Protein AF-A0A9J6EEP2-F1 (afdb_monomer)

Organism: Rhipicephalus microplus (NCBI:txid6941)

InterPro domains:
  IPR007782 Vitamin K-dependent gamma-carboxylase [PTHR12639] (1-105)
  IPR053934 HTTM domain [PF05090] (1-105)

Sequence (106 aa):
MVLDQPEERGLAFIEERWGDPKECRFPLFSFLKPLSLEGMYCVHLIMLLGAAGICTGAFFKQSCLAFLLPYWFIFLLEKSRWNNHTYLYGLIALLLSVTGANRLWY

pLDDT: mean 89.0, std 6.66, range [52.09, 96.0]

Secondary structure (DSSP, 8-state):
-TTHHHHTS-STTHHHHHS-TT-----SSTT-----HHHHHHHHHHHHHHHHHHHHTTTHHHHHHHHHHHHHHHHHH-GGG--HHHHHHHHHHHHHHHS-TT-S--

Foldseek 3Di:
DLVCLVPVVVLVPLCVVPVDPPDDADALDPPQDDDHSVVVNVLSVLLNQLVVCCVVVNVQLSSLCSNQVSLVSSCRRHPPSDDPVSVVVNVVSVVSNVDPVSDPDD

Solvent-accessible surface area (backbone atoms only — not comparable to full-atom values): 6005 Å² total; per-residue (Å²): 107,61,71,44,36,45,69,76,69,29,62,75,42,39,60,77,75,54,57,55,88,82,63,89,75,49,36,74,44,92,85,58,70,83,63,57,55,68,53,47,50,52,43,51,49,44,24,44,51,9,35,50,22,48,76,72,48,48,64,39,56,61,14,23,48,38,22,38,55,43,47,51,50,55,52,45,43,38,52,87,73,69,44,73,71,62,52,47,51,57,52,50,33,50,51,51,43,76,46,68,80,79,52,90,73,135

Radius of gyration: 14.36 Å; Cα contacts (8 Å, |Δi|>4): 109; chains: 1; bounding box: 34×24×43 Å

Structure (mmCIF, N/CA/C/O backbone):
data_AF-A0A9J6EEP2-F1
#
_entry.id   AF-A0A9J6EEP2-F1
#
loop_
_atom_site.group_PDB
_atom_site.id
_atom_site.type_symbol
_atom_site.label_atom_id
_atom_site.label_alt_id
_atom_site.label_comp_id
_atom_site.label_asym_id
_atom_site.label_entity_id
_atom_site.label_seq_id
_atom_site.pdbx_PDB_ins_code
_atom_site.Cartn_x
_atom_site.Cartn_y
_atom_site.Cartn_z
_atom_site.occupancy
_atom_site.B_iso_or_equiv
_atom_site.auth_seq_id
_atom_site.auth_comp_id
_atom_site.auth_asym_id
_atom_site.auth_atom_id
_atom_site.pdbx_PDB_model_num
ATOM 1 N N . MET A 1 1 ? 5.003 -1.459 9.493 1.00 75.88 1 MET A N 1
ATOM 2 C CA . MET A 1 1 ? 4.204 -0.874 8.388 1.00 75.88 1 MET A CA 1
ATOM 3 C C . MET A 1 1 ? 4.766 0.462 7.911 1.00 75.88 1 MET A C 1
ATOM 5 O O . MET A 1 1 ? 5.289 0.472 6.811 1.00 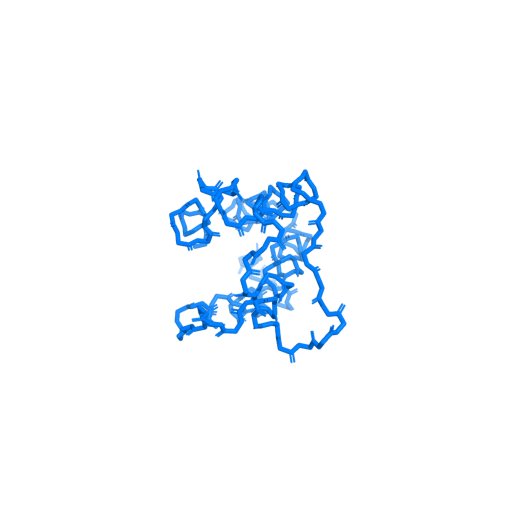75.88 1 MET A O 1
ATOM 9 N N . VAL A 1 2 ? 4.738 1.551 8.700 1.00 84.06 2 VAL A N 1
ATOM 10 C CA . VAL A 1 2 ? 5.240 2.874 8.240 1.00 84.06 2 VAL A CA 1
ATOM 11 C C . VAL A 1 2 ? 6.735 2.856 7.886 1.00 84.06 2 VAL A C 1
ATOM 13 O O . VAL A 1 2 ? 7.102 3.300 6.808 1.00 84.06 2 VAL A O 1
ATOM 16 N N . LEU A 1 3 ? 7.588 2.309 8.760 1.00 83.50 3 LEU A N 1
ATOM 17 C CA . LEU A 1 3 ? 9.044 2.250 8.534 1.00 83.50 3 LEU A CA 1
ATOM 18 C C . LEU A 1 3 ? 9.462 1.158 7.530 1.00 83.50 3 LEU A C 1
ATOM 20 O O . LEU A 1 3 ? 10.444 1.309 6.818 1.00 83.50 3 LEU A O 1
ATOM 24 N N . ASP A 1 4 ? 8.659 0.099 7.413 1.00 82.69 4 ASP A N 1
ATOM 25 C CA . ASP A 1 4 ? 8.877 -1.012 6.470 1.00 82.69 4 ASP A CA 1
ATOM 26 C C . ASP A 1 4 ? 8.794 -0.563 5.005 1.00 82.69 4 ASP A C 1
ATOM 28 O O . ASP A 1 4 ? 9.449 -1.110 4.122 1.00 82.69 4 ASP A O 1
ATOM 32 N N . GLN A 1 5 ? 7.971 0.451 4.731 1.00 81.06 5 GLN A N 1
ATOM 33 C CA . GLN A 1 5 ? 7.758 0.959 3.383 1.00 81.06 5 GLN A CA 1
ATOM 34 C C . GLN A 1 5 ? 9.006 1.550 2.710 1.00 81.06 5 GLN A C 1
ATOM 36 O O . GLN A 1 5 ? 9.320 1.134 1.590 1.00 81.06 5 GLN A O 1
ATOM 41 N N . PRO A 1 6 ? 9.701 2.529 3.319 1.00 80.19 6 PRO A N 1
ATOM 42 C CA . PRO A 1 6 ? 10.942 3.059 2.765 1.00 80.19 6 PRO A CA 1
ATOM 43 C C . PRO A 1 6 ? 12.046 2.008 2.690 1.00 80.19 6 PRO A C 1
ATOM 45 O O . PRO A 1 6 ? 12.720 1.949 1.666 1.00 80.19 6 PRO A O 1
ATOM 48 N N . GLU A 1 7 ? 12.183 1.163 3.712 1.00 79.06 7 GLU A N 1
ATOM 49 C CA . GLU A 1 7 ? 13.324 0.256 3.858 1.00 79.06 7 GLU A CA 1
ATOM 50 C C . GLU A 1 7 ? 13.166 -1.054 3.065 1.00 79.06 7 GLU A C 1
ATOM 52 O O . GLU A 1 7 ? 13.978 -1.358 2.196 1.00 79.06 7 GLU A O 1
ATOM 57 N N . GLU A 1 8 ? 12.091 -1.814 3.290 1.00 75.88 8 GLU A N 1
ATOM 58 C CA . GLU A 1 8 ? 11.924 -3.157 2.711 1.00 75.88 8 GLU A CA 1
ATOM 59 C C . GLU A 1 8 ? 11.062 -3.148 1.434 1.00 75.88 8 GLU A C 1
ATOM 61 O O . GLU A 1 8 ? 11.303 -3.900 0.477 1.00 75.88 8 GLU A O 1
ATOM 66 N N . ARG A 1 9 ? 10.057 -2.260 1.366 1.00 77.25 9 ARG A N 1
ATOM 67 C CA . ARG A 1 9 ? 9.177 -2.121 0.182 1.00 77.25 9 ARG A CA 1
ATOM 68 C C . ARG A 1 9 ? 9.759 -1.247 -0.911 1.00 77.25 9 ARG A C 1
ATOM 70 O O . ARG A 1 9 ? 9.212 -1.218 -2.008 1.00 77.25 9 ARG A O 1
ATOM 77 N N . GLY A 1 10 ? 10.910 -0.635 -0.661 1.00 77.50 10 GLY A N 1
ATOM 78 C CA . GLY A 1 10 ? 11.671 0.065 -1.681 1.00 77.50 10 GLY A CA 1
ATOM 79 C C . GLY A 1 10 ? 11.049 1.386 -2.105 1.00 77.50 10 GLY A C 1
ATOM 80 O O . GLY A 1 10 ? 11.303 1.794 -3.229 1.00 77.50 10 GLY A O 1
ATOM 81 N N . LEU A 1 11 ? 10.292 2.072 -1.230 1.00 82.88 11 LEU A N 1
ATOM 82 C CA . LEU A 1 11 ? 9.932 3.479 -1.469 1.00 82.88 11 LEU A CA 1
ATOM 83 C C . LEU A 1 11 ? 11.204 4.344 -1.632 1.00 82.88 11 LEU A C 1
ATOM 85 O O . LEU A 1 11 ? 11.223 5.231 -2.479 1.00 82.88 11 LEU A O 1
ATOM 89 N N . ALA A 1 12 ? 12.276 4.056 -0.880 1.00 83.88 12 ALA A N 1
ATOM 90 C CA . ALA A 1 12 ? 13.556 4.768 -0.996 1.00 83.88 12 ALA A CA 1
ATOM 91 C C . ALA A 1 12 ? 14.314 4.478 -2.306 1.00 83.88 12 ALA A C 1
ATOM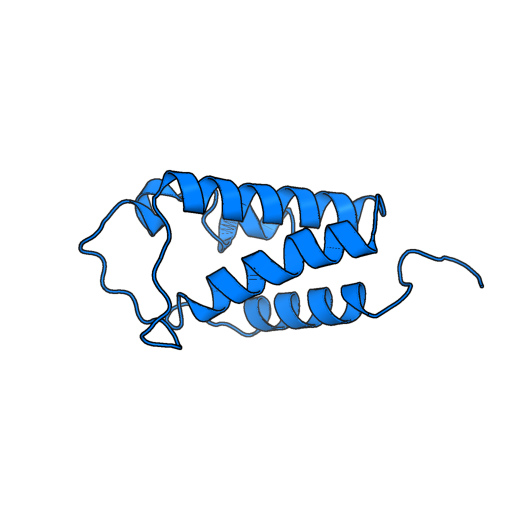 93 O O . ALA A 1 12 ? 15.117 5.295 -2.742 1.00 83.88 12 ALA A O 1
ATOM 94 N N . PHE A 1 13 ? 14.030 3.341 -2.946 1.00 86.56 13 PHE A N 1
ATOM 95 C CA . PHE A 1 13 ? 14.707 2.861 -4.154 1.00 86.56 13 PHE A CA 1
ATOM 96 C C . PHE A 1 13 ? 13.700 2.628 -5.295 1.00 86.56 13 PHE A C 1
ATOM 98 O O . PHE A 1 13 ? 13.822 1.672 -6.059 1.00 86.56 13 PHE A O 1
ATOM 105 N N . ILE A 1 14 ? 12.660 3.473 -5.398 1.00 89.12 14 ILE A N 1
ATOM 106 C CA . ILE A 1 14 ? 11.578 3.296 -6.386 1.00 89.12 14 ILE A CA 1
ATOM 107 C C . ILE A 1 14 ? 12.095 3.335 -7.820 1.00 89.12 14 ILE A C 1
ATOM 109 O O . ILE A 1 14 ? 11.614 2.559 -8.639 1.00 89.12 14 ILE A O 1
ATOM 113 N N . GLU A 1 15 ? 13.047 4.213 -8.133 1.00 87.31 15 GLU A N 1
ATOM 114 C CA . GLU A 1 15 ? 13.590 4.328 -9.491 1.00 87.31 15 GLU A CA 1
ATOM 115 C C . GLU A 1 15 ? 14.308 3.052 -9.917 1.00 87.31 15 GLU A C 1
ATOM 117 O O . GLU A 1 15 ? 14.080 2.556 -11.014 1.00 87.31 15 GLU A O 1
ATOM 122 N N . GLU A 1 16 ? 15.103 2.469 -9.023 1.00 86.94 16 GLU A N 1
ATOM 123 C CA . GLU A 1 16 ? 15.762 1.189 -9.274 1.00 86.94 16 GLU A CA 1
ATOM 124 C C . GLU A 1 16 ? 14.733 0.060 -9.404 1.00 86.94 16 GLU A C 1
ATOM 126 O O . GLU A 1 16 ? 14.823 -0.765 -10.308 1.00 86.94 16 GLU A O 1
ATOM 131 N N . ARG A 1 17 ? 13.706 0.062 -8.546 1.00 86.50 17 ARG A N 1
ATOM 132 C CA . ARG A 1 17 ? 12.706 -1.011 -8.484 1.00 86.50 17 ARG A CA 1
ATOM 133 C C . ARG A 1 17 ? 11.667 -0.973 -9.598 1.00 86.50 17 ARG A C 1
ATOM 135 O O . ARG A 1 17 ? 11.137 -2.012 -9.963 1.00 86.50 17 ARG A O 1
ATOM 142 N N . TRP A 1 18 ? 11.293 0.208 -10.081 1.00 89.62 18 TRP A N 1
ATOM 143 C CA . TRP A 1 18 ? 10.175 0.386 -11.014 1.00 89.62 18 TRP A CA 1
ATOM 144 C C . TRP A 1 18 ? 10.572 1.091 -12.312 1.00 89.62 18 TRP A C 1
ATOM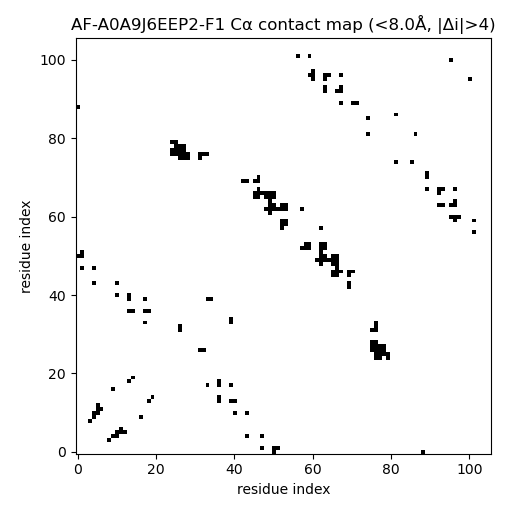 146 O O . TRP A 1 18 ? 9.782 1.075 -13.257 1.00 89.62 18 TRP A O 1
ATOM 156 N N . GLY A 1 19 ? 11.761 1.694 -12.375 1.00 87.06 19 GLY A N 1
ATOM 157 C CA . GLY A 1 19 ? 12.206 2.530 -13.489 1.00 87.06 19 GLY A CA 1
ATOM 158 C C . GLY A 1 19 ? 12.809 1.769 -14.667 1.00 87.06 19 GLY A C 1
ATOM 159 O O . GLY A 1 19 ? 12.750 2.287 -15.780 1.00 87.06 19 GLY A O 1
ATOM 160 N N . ASP A 1 20 ? 13.333 0.552 -14.473 1.00 88.50 20 ASP A N 1
ATOM 161 C CA . ASP A 1 20 ? 13.840 -0.258 -15.587 1.00 88.50 20 ASP A CA 1
ATOM 162 C C . ASP A 1 20 ? 12.711 -1.080 -16.251 1.00 88.50 20 ASP A C 1
ATOM 164 O O . ASP A 1 20 ? 12.174 -2.012 -15.642 1.00 88.50 20 ASP A O 1
ATOM 168 N N . PRO A 1 21 ? 12.338 -0.790 -17.514 1.00 82.31 21 PRO A N 1
ATOM 169 C CA . PRO A 1 21 ? 11.346 -1.573 -18.247 1.00 82.31 21 PRO A CA 1
ATOM 170 C C . PRO A 1 21 ? 11.851 -2.957 -18.684 1.00 82.31 21 PRO A C 1
ATOM 172 O O . PRO A 1 21 ? 11.045 -3.777 -19.126 1.00 82.31 21 PRO A O 1
ATOM 175 N N . LYS A 1 22 ? 13.162 -3.221 -18.616 1.00 83.56 22 LYS A N 1
ATOM 176 C CA . LYS A 1 22 ? 13.769 -4.507 -18.995 1.00 83.56 22 LYS A CA 1
ATOM 177 C C . LYS A 1 22 ? 13.873 -5.485 -17.828 1.00 83.56 22 LYS A C 1
ATOM 179 O O . LYS A 1 22 ? 14.239 -6.641 -18.046 1.00 83.56 22 LYS A O 1
ATOM 184 N N . GLU A 1 23 ? 13.549 -5.047 -16.615 1.00 84.62 23 GLU A N 1
ATOM 185 C CA . GLU A 1 23 ? 13.594 -5.894 -15.432 1.00 84.62 23 GLU A CA 1
ATOM 186 C C . GLU A 1 23 ? 12.607 -7.067 -15.560 1.00 84.62 23 GLU A C 1
ATOM 188 O O . GLU A 1 23 ? 11.425 -6.904 -15.882 1.00 84.62 23 GLU A O 1
ATOM 193 N N . CYS A 1 24 ? 13.090 -8.283 -15.303 1.00 82.69 24 CYS A N 1
ATOM 194 C CA . CYS A 1 24 ? 12.257 -9.477 -15.357 1.00 82.69 24 CYS A CA 1
ATOM 195 C C . CYS A 1 24 ? 11.421 -9.590 -14.077 1.00 82.69 24 CYS A C 1
ATOM 197 O O . CYS A 1 24 ? 11.938 -9.938 -13.014 1.00 82.69 24 CYS A O 1
ATOM 199 N N . ARG A 1 25 ? 10.115 -9.317 -14.180 1.00 83.94 25 ARG A N 1
ATOM 200 C CA . ARG A 1 25 ? 9.172 -9.447 -13.060 1.00 83.94 25 ARG A CA 1
ATOM 201 C C . ARG A 1 25 ? 8.320 -10.703 -13.172 1.00 83.94 25 ARG A C 1
ATOM 203 O O . ARG A 1 25 ? 7.933 -11.126 -14.259 1.00 83.94 25 ARG A O 1
ATOM 210 N N . PHE A 1 26 ? 7.982 -11.257 -12.011 1.00 88.56 26 PHE A N 1
ATOM 211 C CA . PHE A 1 26 ? 7.154 -12.452 -11.868 1.00 88.56 26 PHE A CA 1
ATOM 212 C C . PHE A 1 26 ? 5.863 -12.105 -11.113 1.00 88.56 26 PHE A C 1
ATOM 214 O O . PHE A 1 26 ? 5.769 -12.380 -9.912 1.00 88.56 26 PHE A O 1
ATOM 221 N N . PRO A 1 27 ? 4.875 -11.470 -11.770 1.00 89.62 27 PRO A N 1
ATOM 222 C CA . PRO A 1 27 ? 3.582 -11.221 -11.147 1.00 89.62 27 PRO A CA 1
ATOM 223 C C . PRO A 1 27 ? 2.829 -12.536 -10.938 1.00 89.62 27 PRO A C 1
ATOM 225 O O . PRO A 1 27 ? 2.985 -13.488 -11.705 1.00 89.62 27 PRO A O 1
ATOM 228 N N . LEU A 1 28 ? 1.980 -12.597 -9.908 1.00 89.12 28 LEU A N 1
ATOM 229 C CA . LEU A 1 28 ? 1.136 -13.774 -9.686 1.00 89.12 28 LEU A CA 1
ATOM 230 C C . LEU A 1 28 ? 0.134 -13.968 -10.830 1.00 89.12 28 LEU A C 1
ATOM 232 O O . LEU A 1 28 ? -0.131 -15.094 -11.247 1.00 89.12 28 LEU A O 1
ATOM 236 N N . PHE A 1 29 ? -0.410 -12.859 -11.328 1.00 90.44 29 PHE A N 1
ATOM 237 C CA . PHE A 1 29 ? -1.349 -12.835 -12.436 1.00 90.44 29 PHE A CA 1
ATOM 238 C C . PHE A 1 29 ? -0.708 -12.169 -13.652 1.00 90.44 29 PHE A C 1
ATOM 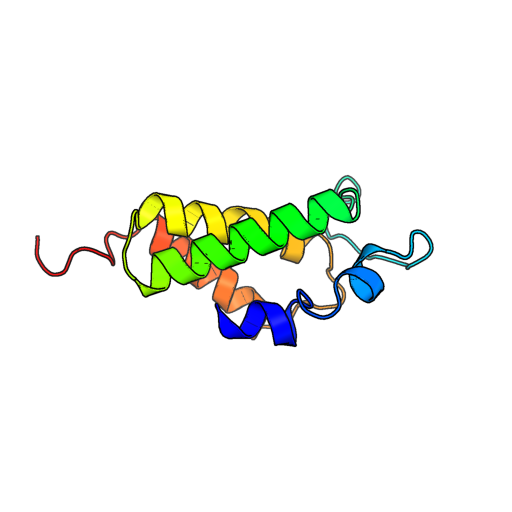240 O O . PHE A 1 29 ? -0.179 -11.067 -13.549 1.00 90.44 29 PHE A O 1
ATOM 247 N N . SER A 1 30 ? -0.814 -12.791 -14.825 1.00 86.50 30 SER A N 1
ATOM 248 C CA . SER A 1 30 ? -0.209 -12.295 -16.073 1.00 86.50 30 SER A CA 1
ATOM 249 C C . SER A 1 30 ? -0.755 -10.942 -16.549 1.00 86.50 30 SER A C 1
ATOM 251 O O . SER A 1 30 ? -0.098 -10.251 -17.327 1.00 86.50 30 SER A O 1
ATOM 253 N N . PHE A 1 31 ? -1.947 -10.550 -16.092 1.00 89.75 31 PHE A N 1
ATOM 254 C CA . PHE A 1 31 ? -2.542 -9.249 -16.401 1.00 89.75 31 PHE A CA 1
ATOM 255 C C . PHE A 1 31 ? -2.044 -8.121 -15.488 1.00 89.75 31 PHE A C 1
ATOM 257 O O . PHE A 1 31 ? -2.223 -6.952 -15.830 1.00 89.75 31 PHE A O 1
ATOM 264 N N . LEU A 1 32 ? -1.439 -8.440 -14.337 1.00 90.62 32 LEU A N 1
ATOM 265 C CA . LEU A 1 32 ? -0.885 -7.425 -13.449 1.00 90.62 32 LEU A CA 1
ATOM 266 C C . LEU A 1 32 ? 0.412 -6.895 -14.041 1.00 90.62 32 LEU A C 1
ATOM 268 O O . LEU A 1 32 ? 1.366 -7.637 -14.277 1.00 90.62 32 LEU A O 1
ATOM 272 N N . LYS A 1 33 ? 0.435 -5.586 -14.263 1.00 90.44 33 LYS A N 1
ATOM 273 C CA . LYS A 1 33 ? 1.604 -4.856 -14.728 1.00 90.44 33 LYS A CA 1
ATOM 274 C C . LYS A 1 33 ? 1.861 -3.679 -13.793 1.00 90.44 33 LYS A C 1
ATOM 276 O O . LYS A 1 33 ? 0.906 -3.134 -13.234 1.00 90.44 33 LYS A O 1
ATOM 281 N N . PRO A 1 34 ? 3.133 -3.296 -13.613 1.00 91.44 34 PRO A N 1
ATOM 282 C CA . PRO A 1 34 ? 3.472 -2.054 -12.933 1.00 91.44 34 PRO A CA 1
ATOM 283 C C . PRO A 1 34 ? 2.794 -0.875 -13.639 1.00 91.44 34 PRO A C 1
ATOM 285 O O . PRO A 1 34 ? 2.607 -0.891 -14.859 1.00 91.44 34 PRO A O 1
ATOM 288 N N . LEU A 1 35 ? 2.438 0.151 -12.871 1.00 91.62 35 LEU A N 1
ATOM 289 C CA . LEU A 1 35 ? 2.070 1.443 -13.445 1.00 91.62 35 LEU A CA 1
ATOM 290 C C . LEU A 1 35 ? 3.329 2.152 -13.978 1.00 91.62 35 LEU A C 1
ATOM 292 O O . LEU A 1 35 ? 4.447 1.656 -13.828 1.00 91.62 35 LEU A O 1
ATOM 296 N N . SER A 1 36 ? 3.154 3.326 -14.594 1.00 93.31 36 SER A N 1
ATOM 297 C CA . SER A 1 36 ? 4.281 4.232 -14.841 1.00 93.31 36 SER A CA 1
ATOM 298 C C . SER A 1 36 ? 5.039 4.512 -13.539 1.00 93.31 36 SER A C 1
ATOM 300 O O . SER A 1 36 ? 4.473 4.400 -12.449 1.00 93.31 36 SER A O 1
ATOM 302 N N . LEU A 1 37 ? 6.309 4.906 -13.643 1.00 92.38 37 LEU A N 1
ATOM 303 C CA . LEU A 1 37 ? 7.144 5.209 -12.479 1.00 92.38 37 LEU A CA 1
ATOM 304 C C . LEU A 1 37 ? 6.460 6.209 -11.527 1.00 92.38 37 LEU A C 1
ATOM 306 O O . LEU A 1 37 ? 6.361 5.962 -10.328 1.00 92.38 37 LEU A O 1
ATOM 310 N N . GLU A 1 38 ? 5.890 7.282 -12.079 1.00 93.06 38 GLU A N 1
ATOM 311 C CA . GLU A 1 38 ? 5.099 8.271 -11.334 1.00 93.06 38 GLU A CA 1
ATOM 312 C C . GLU A 1 38 ? 3.875 7.647 -10.645 1.00 93.06 38 GLU A C 1
ATOM 314 O O . GLU A 1 38 ? 3.601 7.920 -9.477 1.00 93.06 38 GLU A O 1
ATOM 319 N N . GLY A 1 39 ? 3.166 6.745 -11.330 1.00 93.75 39 GLY A N 1
ATOM 320 C CA . GLY A 1 39 ? 2.049 6.008 -10.742 1.00 93.75 39 GLY A CA 1
ATOM 321 C C . GLY A 1 39 ? 2.490 5.128 -9.572 1.00 93.75 39 GLY A C 1
ATOM 322 O O . GLY A 1 39 ? 1.800 5.066 -8.555 1.00 93.75 39 GLY A O 1
ATOM 323 N N . MET A 1 40 ? 3.666 4.504 -9.663 1.00 94.12 40 MET A N 1
ATOM 324 C CA . MET A 1 40 ? 4.232 3.717 -8.566 1.00 94.12 40 MET A CA 1
ATOM 325 C C . MET A 1 40 ? 4.617 4.589 -7.364 1.00 94.12 40 MET A C 1
ATOM 327 O O . MET A 1 40 ? 4.384 4.161 -6.229 1.00 94.12 40 MET A O 1
ATOM 331 N N . TYR A 1 41 ? 5.104 5.818 -7.576 1.00 93.31 41 TYR A N 1
ATOM 332 C CA . TYR A 1 41 ? 5.267 6.804 -6.498 1.00 93.31 41 TYR A CA 1
ATOM 333 C C . TYR A 1 41 ? 3.935 7.114 -5.813 1.00 93.31 41 TYR A C 1
ATOM 335 O O . TYR A 1 41 ? 3.850 7.045 -4.585 1.00 93.31 41 TYR A O 1
ATOM 343 N N . CYS A 1 42 ? 2.877 7.388 -6.584 1.00 94.94 42 CYS A N 1
ATOM 344 C CA . CYS A 1 42 ? 1.548 7.647 -6.028 1.00 94.94 42 CYS A CA 1
ATOM 345 C C . CYS A 1 42 ? 1.032 6.463 -5.197 1.00 94.94 42 CYS A C 1
ATOM 347 O O . CYS A 1 42 ? 0.545 6.664 -4.087 1.00 94.94 42 CYS A O 1
ATOM 349 N N . VAL A 1 43 ? 1.181 5.229 -5.692 1.00 95.12 43 VAL A N 1
ATOM 350 C CA . VAL A 1 43 ? 0.774 4.006 -4.978 1.00 95.12 43 VAL A CA 1
ATOM 351 C C . VAL A 1 43 ? 1.491 3.892 -3.629 1.00 95.12 43 VAL A C 1
ATOM 353 O O . VAL A 1 43 ? 0.840 3.670 -2.605 1.00 95.12 43 VAL A O 1
ATOM 356 N N . HIS A 1 44 ? 2.814 4.086 -3.592 1.00 93.56 44 HIS A N 1
ATOM 357 C CA . HIS A 1 44 ? 3.569 4.003 -2.338 1.00 93.56 44 HIS A CA 1
ATOM 358 C C . HIS A 1 44 ? 3.243 5.159 -1.386 1.00 93.56 44 HIS A C 1
ATOM 360 O O . HIS A 1 44 ? 3.185 4.946 -0.175 1.00 93.56 44 HIS A O 1
ATOM 366 N N . LEU A 1 45 ? 2.990 6.362 -1.904 1.00 93.88 45 LEU A N 1
ATOM 367 C CA . LEU A 1 45 ? 2.609 7.517 -1.094 1.00 93.88 45 LEU A CA 1
ATOM 368 C C . LEU A 1 45 ? 1.232 7.324 -0.448 1.00 93.88 45 LEU A C 1
ATOM 370 O O . LEU A 1 45 ? 1.089 7.554 0.751 1.00 93.88 45 LEU A O 1
ATOM 374 N N . ILE A 1 46 ? 0.242 6.824 -1.195 1.00 95.75 46 ILE A N 1
ATOM 375 C CA . ILE A 1 46 ? -1.083 6.473 -0.654 1.00 95.75 46 ILE A CA 1
ATOM 376 C C . ILE A 1 46 ? -0.944 5.417 0.444 1.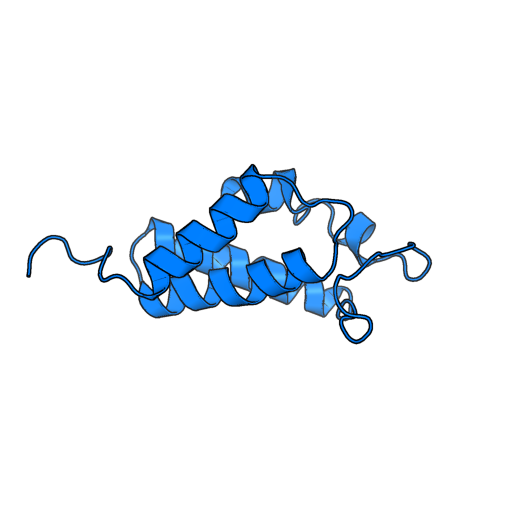00 95.75 46 ILE A C 1
ATOM 378 O O . ILE A 1 46 ? -1.521 5.565 1.521 1.00 95.75 46 ILE A O 1
ATOM 382 N N . MET A 1 47 ? -0.126 4.390 0.203 1.00 95.00 47 MET A N 1
ATOM 383 C CA . MET A 1 47 ? 0.142 3.349 1.189 1.00 95.00 47 MET A CA 1
ATOM 384 C C . MET A 1 47 ? 0.798 3.923 2.457 1.00 95.00 47 MET A C 1
ATOM 386 O O . MET A 1 47 ? 0.377 3.587 3.563 1.00 95.00 47 MET A O 1
ATOM 390 N N . LEU A 1 48 ? 1.745 4.860 2.315 1.00 94.19 48 LEU A N 1
ATOM 391 C CA . LEU A 1 48 ? 2.437 5.497 3.443 1.00 94.19 48 LEU A CA 1
ATOM 392 C C . LEU A 1 48 ? 1.489 6.361 4.278 1.00 94.19 48 LEU A C 1
ATOM 394 O O . LEU A 1 48 ? 1.488 6.274 5.507 1.00 94.19 48 LEU A O 1
ATOM 398 N N . LEU A 1 49 ? 0.649 7.155 3.613 1.00 95.00 49 LEU A N 1
ATOM 399 C CA . LEU A 1 49 ? -0.384 7.951 4.271 1.00 95.00 49 LEU A CA 1
ATOM 400 C C . LEU A 1 49 ? -1.410 7.058 4.974 1.00 95.00 49 LEU A C 1
ATOM 402 O O . LEU A 1 49 ? -1.789 7.349 6.106 1.00 95.00 49 LEU A O 1
ATOM 406 N N . GLY A 1 50 ? -1.807 5.944 4.352 1.00 95.06 50 GLY A N 1
ATOM 407 C CA . GLY A 1 50 ? -2.665 4.937 4.972 1.00 95.06 50 GLY A CA 1
ATOM 408 C C . GLY A 1 50 ? -2.044 4.368 6.247 1.00 95.06 50 GLY A C 1
ATOM 409 O O . GLY A 1 50 ? -2.683 4.365 7.296 1.00 95.06 50 GLY A O 1
ATOM 410 N N . ALA A 1 51 ? -0.768 3.974 6.201 1.00 93.88 51 ALA A N 1
ATOM 411 C CA . ALA A 1 51 ? -0.043 3.475 7.368 1.00 93.88 51 ALA A CA 1
ATOM 412 C C . ALA A 1 51 ? 0.065 4.524 8.495 1.00 93.88 51 ALA A C 1
ATOM 414 O O . ALA A 1 51 ? -0.136 4.189 9.664 1.00 93.88 51 ALA A O 1
ATOM 415 N N . ALA A 1 52 ? 0.334 5.792 8.164 1.00 93.81 52 ALA A N 1
ATOM 416 C CA . ALA A 1 52 ? 0.361 6.886 9.139 1.00 93.81 52 ALA A CA 1
ATOM 417 C C . ALA A 1 52 ? -1.033 7.175 9.733 1.00 93.81 52 ALA A C 1
ATOM 419 O O . ALA A 1 52 ? -1.169 7.404 10.938 1.00 93.81 52 ALA A O 1
ATOM 420 N N . GLY A 1 53 ? -2.082 7.105 8.912 1.00 93.44 53 GLY A N 1
ATOM 421 C CA . GLY A 1 53 ? -3.474 7.241 9.340 1.00 93.44 53 GLY A CA 1
ATOM 422 C C . GLY A 1 53 ? -3.916 6.116 10.279 1.00 93.44 53 GLY A C 1
ATOM 423 O O . GLY A 1 53 ? -4.552 6.380 11.296 1.00 93.44 53 GLY A O 1
ATOM 424 N N . ILE A 1 54 ? -3.511 4.869 10.007 1.00 93.25 54 ILE A N 1
ATOM 425 C CA . ILE A 1 54 ? -3.727 3.730 10.917 1.00 93.25 54 ILE A CA 1
ATOM 426 C C . ILE A 1 54 ? -3.003 3.973 12.245 1.00 93.25 54 ILE A C 1
ATOM 428 O O . ILE A 1 54 ? -3.596 3.781 13.302 1.00 93.25 54 ILE A O 1
ATOM 432 N N . CYS A 1 55 ? -1.749 4.436 12.198 1.00 91.81 55 CYS A N 1
ATOM 433 C CA . CYS A 1 55 ? -0.936 4.693 13.390 1.00 91.81 55 CYS A CA 1
ATOM 434 C C . CYS A 1 55 ? -1.526 5.782 14.301 1.00 91.81 55 CYS A C 1
ATOM 436 O O . CYS A 1 55 ? -1.413 5.692 15.520 1.00 91.81 55 CYS A O 1
ATOM 438 N N . THR A 1 56 ? -2.145 6.811 13.719 1.00 91.31 56 THR A N 1
ATOM 439 C CA . THR A 1 56 ? -2.765 7.926 14.458 1.00 91.31 56 THR A CA 1
ATOM 440 C C . THR A 1 56 ? -4.239 7.688 14.790 1.00 91.31 56 THR A C 1
ATOM 442 O O . THR A 1 56 ? -4.813 8.420 15.592 1.00 91.31 56 THR A O 1
ATOM 445 N N . GLY A 1 57 ? -4.875 6.686 14.176 1.00 89.31 57 GLY A N 1
ATOM 446 C CA . GLY A 1 57 ? -6.309 6.416 14.305 1.00 89.31 57 GLY A CA 1
ATOM 447 C C . GLY A 1 57 ? -7.215 7.351 13.487 1.00 89.31 57 GLY A C 1
ATOM 448 O O . GLY A 1 57 ? -8.440 7.227 13.559 1.00 89.31 57 GLY A O 1
ATOM 449 N N . ALA A 1 58 ? -6.655 8.270 12.692 1.00 88.25 58 ALA A N 1
ATOM 450 C CA . ALA A 1 58 ? -7.418 9.209 11.874 1.00 88.25 58 ALA A CA 1
ATOM 451 C C . ALA A 1 58 ? -8.104 8.493 10.701 1.00 88.25 58 ALA A C 1
ATOM 453 O O . ALA A 1 58 ? -7.472 7.701 9.999 1.00 88.25 58 ALA A O 1
ATOM 454 N N . PHE A 1 59 ? -9.398 8.771 10.486 1.00 90.94 59 PHE A N 1
ATOM 455 C CA . PHE A 1 59 ? -10.214 8.162 9.421 1.00 90.94 59 PHE A CA 1
ATOM 456 C C . PHE A 1 59 ? -9.959 6.653 9.273 1.00 90.94 59 PHE A C 1
ATOM 458 O O . PHE A 1 59 ? -9.713 6.153 8.180 1.00 90.94 59 PHE A O 1
ATOM 465 N N . PHE A 1 60 ? -9.947 5.930 10.398 1.00 91.19 60 PHE A N 1
ATOM 466 C CA . PHE A 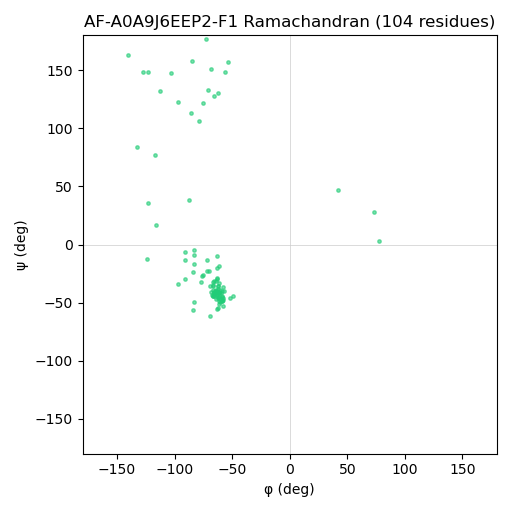1 60 ? -9.316 4.613 10.511 1.00 91.19 60 PHE A CA 1
ATOM 467 C C . PHE A 1 60 ? -9.687 3.617 9.406 1.00 91.19 60 PHE A C 1
ATOM 469 O O . PHE A 1 60 ? -8.805 2.972 8.847 1.00 91.19 60 PHE A O 1
ATOM 476 N N . LYS A 1 61 ? -10.971 3.516 9.039 1.00 91.75 61 LYS A N 1
ATOM 477 C CA . LYS A 1 61 ? -11.406 2.610 7.964 1.00 91.75 61 LYS A CA 1
ATOM 478 C C . LYS A 1 6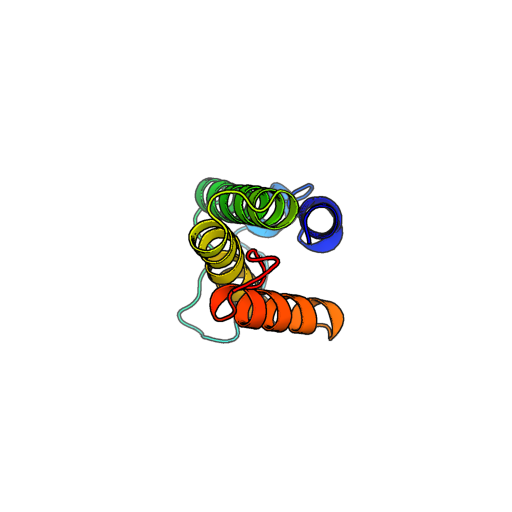1 ? -10.849 3.023 6.603 1.00 91.75 61 LYS A C 1
ATOM 480 O O . LYS A 1 61 ? -10.362 2.175 5.862 1.00 91.75 61 LYS A O 1
ATOM 485 N N . GLN A 1 62 ? -10.900 4.313 6.282 1.00 93.94 62 GLN A N 1
ATOM 486 C CA . GLN A 1 62 ? -10.342 4.859 5.049 1.00 93.94 62 GLN A CA 1
ATOM 487 C C . GLN A 1 62 ? -8.821 4.683 5.018 1.00 93.94 62 GLN A C 1
ATOM 489 O O . GLN A 1 62 ? -8.289 4.256 4.001 1.00 93.94 62 GLN A O 1
ATOM 494 N N . SER A 1 63 ? -8.139 4.917 6.140 1.00 94.88 63 SER A N 1
ATOM 495 C CA . SER A 1 63 ? -6.696 4.702 6.289 1.00 94.88 63 SER A CA 1
ATOM 496 C C . SER A 1 63 ? -6.314 3.228 6.113 1.00 94.88 63 SER A C 1
ATOM 498 O O . SER A 1 63 ? -5.348 2.921 5.416 1.00 94.88 63 SER A O 1
ATOM 500 N N . CYS A 1 64 ? -7.119 2.304 6.651 1.00 95.19 64 CYS A N 1
ATOM 501 C CA . CYS A 1 64 ? -6.958 0.871 6.413 1.00 95.19 64 CYS A CA 1
ATOM 502 C C . CYS A 1 64 ? -7.088 0.526 4.931 1.00 95.19 64 CYS A C 1
ATOM 504 O O . CYS A 1 64 ? -6.235 -0.179 4.411 1.00 95.19 64 CYS A O 1
ATOM 506 N N . LEU A 1 65 ? -8.107 1.038 4.233 1.00 95.50 65 LEU A N 1
ATOM 507 C CA . LEU A 1 65 ? -8.280 0.792 2.796 1.00 95.50 65 LEU A CA 1
ATOM 508 C C . LEU A 1 65 ? -7.152 1.410 1.959 1.00 95.50 65 LEU A C 1
ATOM 510 O O . LEU A 1 65 ? -6.654 0.763 1.037 1.00 95.50 65 LEU A O 1
ATOM 514 N N . ALA A 1 66 ? -6.721 2.623 2.311 1.00 96.00 66 ALA A N 1
ATOM 515 C CA . ALA A 1 66 ? -5.612 3.322 1.670 1.00 96.00 66 ALA A CA 1
ATOM 516 C C . ALA A 1 66 ? -4.280 2.577 1.833 1.00 96.00 66 ALA A C 1
ATOM 518 O O . ALA A 1 66 ? -3.439 2.654 0.951 1.00 96.00 66 ALA A O 1
ATOM 519 N N . PHE A 1 67 ? -4.087 1.816 2.912 1.00 95.38 67 PHE A N 1
ATOM 520 C CA . PHE A 1 67 ? -2.942 0.916 3.037 1.00 95.38 67 PHE A CA 1
ATOM 521 C C . PHE A 1 67 ? -3.184 -0.425 2.326 1.00 95.38 67 PHE A C 1
ATOM 523 O O . PHE A 1 67 ? -2.360 -0.872 1.535 1.00 95.38 67 PHE A O 1
ATOM 530 N N . LEU A 1 68 ? -4.326 -1.065 2.583 1.00 96.00 68 LEU A N 1
ATOM 531 C CA . LEU A 1 68 ? -4.640 -2.436 2.181 1.00 96.00 68 LEU A CA 1
ATOM 532 C C . LEU A 1 68 ? -4.613 -2.634 0.662 1.00 96.00 68 LEU A C 1
ATOM 534 O O . LEU A 1 68 ? -3.991 -3.581 0.181 1.00 96.00 68 LEU A O 1
ATOM 538 N N . LEU A 1 69 ? -5.290 -1.763 -0.092 1.00 95.88 69 LEU A N 1
ATOM 539 C CA . LEU A 1 69 ? -5.428 -1.904 -1.544 1.00 95.88 69 LEU A CA 1
ATOM 540 C C . LEU A 1 69 ? -4.079 -1.816 -2.281 1.00 95.88 69 LEU A C 1
ATOM 542 O O . LEU A 1 69 ? -3.747 -2.764 -2.999 1.00 95.88 69 LEU A O 1
ATOM 546 N N . PRO A 1 70 ? -3.270 -0.748 -2.110 1.00 94.88 70 PRO A N 1
ATOM 547 C CA . PRO A 1 70 ? -1.964 -0.680 -2.758 1.00 94.88 70 PRO A CA 1
ATOM 548 C C . PRO A 1 70 ? -0.997 -1.746 -2.231 1.00 94.88 70 PRO A C 1
ATOM 550 O O . PRO A 1 70 ? -0.192 -2.257 -3.008 1.00 94.88 70 PRO A O 1
ATOM 553 N N . TYR A 1 71 ? -1.103 -2.139 -0.955 1.00 94.88 71 TYR A N 1
ATOM 554 C CA . TYR A 1 71 ? -0.259 -3.190 -0.386 1.00 94.88 71 TYR A CA 1
ATOM 555 C C . TYR A 1 71 ? -0.465 -4.533 -1.087 1.00 94.88 71 TYR A C 1
ATOM 557 O O . TYR A 1 71 ? 0.498 -5.144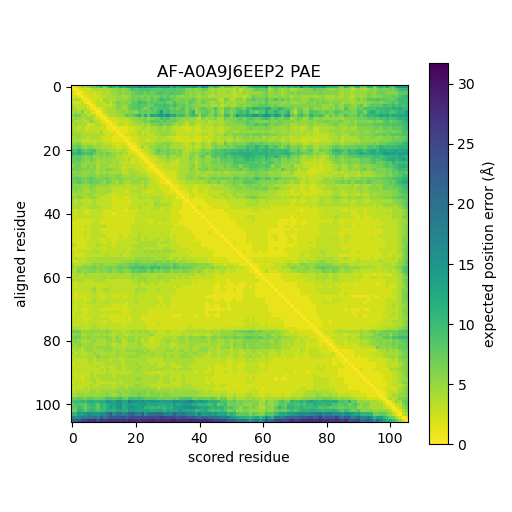 -1.551 1.00 94.88 71 TYR A O 1
ATOM 565 N N . TRP A 1 72 ? -1.718 -4.978 -1.219 1.00 94.62 72 TRP A N 1
ATOM 566 C CA . TRP A 1 72 ? -2.027 -6.220 -1.927 1.00 94.62 72 TRP A CA 1
ATOM 567 C C . TRP A 1 72 ? -1.720 -6.126 -3.419 1.00 94.62 72 TRP A C 1
ATOM 569 O O . TRP A 1 72 ? -1.252 -7.105 -3.995 1.00 94.62 72 TRP A O 1
ATOM 579 N N . PHE A 1 73 ? -1.909 -4.958 -4.039 1.00 94.25 73 PHE A N 1
ATOM 580 C CA . PHE A 1 73 ? -1.489 -4.736 -5.421 1.00 94.25 73 PHE A CA 1
ATOM 581 C C . PHE A 1 73 ? 0.019 -4.976 -5.604 1.00 94.25 73 PHE A C 1
ATOM 583 O O . PHE A 1 73 ? 0.398 -5.802 -6.432 1.00 94.25 73 PHE A O 1
ATOM 590 N N . ILE A 1 74 ? 0.872 -4.330 -4.798 1.00 92.19 74 ILE A N 1
ATOM 591 C CA . ILE A 1 74 ? 2.334 -4.504 -4.866 1.00 92.19 74 ILE A CA 1
ATOM 592 C C . ILE A 1 74 ? 2.727 -5.947 -4.535 1.00 92.19 74 ILE A C 1
ATOM 594 O O . ILE A 1 74 ? 3.550 -6.538 -5.231 1.00 92.19 74 ILE A O 1
ATOM 598 N N . PHE A 1 75 ? 2.122 -6.537 -3.502 1.00 92.31 75 PHE A N 1
ATOM 599 C CA . PHE A 1 75 ? 2.392 -7.918 -3.110 1.00 92.31 75 PHE A CA 1
ATOM 600 C C . PHE A 1 75 ? 2.118 -8.898 -4.259 1.00 92.31 75 PHE A C 1
ATOM 602 O O . PHE A 1 75 ? 2.946 -9.754 -4.553 1.00 92.31 75 PHE A O 1
ATOM 609 N N . LEU A 1 76 ? 0.987 -8.761 -4.954 1.00 92.81 76 LEU A N 1
ATOM 610 C CA . LEU A 1 76 ? 0.632 -9.635 -6.077 1.00 92.81 76 LEU A CA 1
ATOM 611 C C . LEU A 1 76 ? 1.484 -9.386 -7.332 1.00 92.81 76 LEU A C 1
ATOM 613 O O . LEU A 1 76 ? 1.610 -10.281 -8.172 1.00 92.81 76 LEU A O 1
ATOM 617 N N . LEU A 1 77 ? 2.064 -8.192 -7.461 1.00 91.69 77 LEU A N 1
ATOM 618 C CA . LEU A 1 77 ? 2.881 -7.791 -8.602 1.00 91.69 77 LEU A CA 1
ATOM 619 C C . LEU A 1 77 ? 4.287 -8.422 -8.590 1.00 91.69 77 LEU A C 1
ATOM 621 O O . LEU A 1 77 ? 4.866 -8.616 -9.657 1.00 91.69 77 LEU A O 1
ATOM 625 N N . GLU A 1 78 ? 4.826 -8.787 -7.421 1.00 86.25 78 GLU A N 1
ATOM 626 C CA . GLU A 1 78 ? 6.194 -9.312 -7.282 1.00 86.25 78 GLU A CA 1
ATOM 627 C C . GLU A 1 78 ? 6.275 -10.581 -6.420 1.00 86.25 78 GLU A C 1
ATOM 629 O O . GLU A 1 78 ? 6.627 -10.554 -5.237 1.00 86.25 78 GLU A O 1
ATOM 634 N N . LYS A 1 79 ? 6.027 -11.738 -7.046 1.00 87.75 79 LYS A N 1
ATOM 635 C CA . LYS A 1 79 ? 6.110 -13.048 -6.382 1.00 87.75 79 LYS A CA 1
ATOM 636 C C . LYS A 1 79 ? 7.512 -13.402 -5.882 1.00 87.75 79 LYS A C 1
ATOM 638 O O . LYS A 1 79 ? 7.653 -14.130 -4.903 1.00 87.75 79 LYS A O 1
ATOM 643 N N . SER A 1 80 ? 8.550 -12.884 -6.534 1.00 85.81 80 SER A N 1
ATOM 644 C CA . SER A 1 80 ? 9.954 -13.149 -6.191 1.00 85.81 80 SER A CA 1
ATOM 645 C C . SER A 1 80 ? 10.346 -12.682 -4.785 1.00 85.81 80 SER A C 1
ATOM 647 O O . SER A 1 80 ? 11.347 -13.154 -4.254 1.00 85.81 80 SER A O 1
ATOM 649 N N . ARG A 1 81 ? 9.570 -11.780 -4.170 1.00 84.19 81 ARG A N 1
ATOM 650 C CA . ARG A 1 81 ? 9.878 -11.160 -2.869 1.00 84.19 81 ARG A CA 1
ATOM 651 C C . ARG A 1 81 ? 8.870 -11.511 -1.776 1.00 84.19 81 ARG A C 1
ATOM 653 O O . ARG A 1 81 ? 8.798 -10.833 -0.752 1.00 84.19 81 ARG A O 1
ATOM 660 N N . TRP A 1 82 ? 8.071 -12.551 -1.989 1.00 89.44 82 TRP A N 1
ATOM 661 C CA . TRP A 1 82 ? 7.143 -13.031 -0.975 1.00 89.44 82 TRP A CA 1
ATOM 662 C C . TRP A 1 82 ? 7.894 -13.597 0.225 1.00 89.44 82 TRP A C 1
ATOM 664 O O . TRP A 1 82 ? 8.734 -14.483 0.094 1.00 89.44 82 TRP A O 1
ATOM 674 N N . ASN A 1 83 ? 7.548 -13.108 1.410 1.00 89.75 83 ASN A N 1
ATOM 675 C CA . ASN A 1 83 ? 8.004 -13.674 2.673 1.00 89.75 83 ASN A CA 1
ATOM 676 C C . ASN A 1 83 ? 6.857 -13.653 3.708 1.00 89.75 83 ASN A C 1
ATOM 678 O O . ASN A 1 83 ? 5.862 -12.939 3.543 1.00 89.75 83 ASN A O 1
ATOM 682 N N . ASN A 1 84 ? 6.978 -14.432 4.786 1.00 92.19 84 ASN A N 1
ATOM 683 C CA . ASN A 1 84 ? 5.925 -14.542 5.807 1.00 92.19 84 ASN A CA 1
ATOM 684 C C . ASN A 1 84 ? 5.620 -13.208 6.503 1.00 92.19 84 ASN A C 1
ATOM 686 O O . ASN A 1 84 ? 4.476 -12.942 6.864 1.00 92.19 84 ASN A O 1
ATOM 690 N N . HIS A 1 85 ? 6.632 -12.361 6.669 1.00 88.88 85 HIS A N 1
ATOM 691 C CA . HIS A 1 85 ? 6.502 -11.044 7.283 1.00 88.88 85 HIS A CA 1
ATOM 692 C C . HIS A 1 85 ? 5.696 -10.086 6.390 1.00 88.88 85 HIS A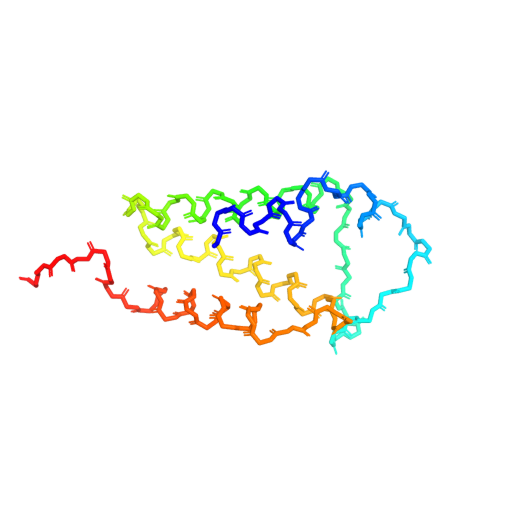 C 1
ATOM 694 O O . HIS A 1 85 ? 4.778 -9.426 6.876 1.00 88.88 85 HIS A O 1
ATOM 700 N N . THR A 1 86 ? 5.917 -10.122 5.074 1.00 87.88 86 THR A N 1
ATOM 701 C CA . THR A 1 86 ? 5.123 -9.404 4.070 1.00 87.88 86 THR A CA 1
ATOM 702 C C . THR A 1 86 ? 3.664 -9.879 4.077 1.00 87.88 86 THR A C 1
ATOM 704 O O . THR A 1 86 ? 2.721 -9.095 4.142 1.00 87.88 86 THR A O 1
ATOM 707 N N . TYR A 1 87 ? 3.451 -11.193 4.103 1.00 91.75 87 TYR A N 1
ATOM 708 C CA . TYR A 1 87 ? 2.110 -11.756 4.068 1.00 91.75 87 TYR A CA 1
ATOM 709 C C . TYR A 1 87 ? 1.312 -11.398 5.330 1.00 91.75 87 TYR A C 1
ATOM 711 O O . TYR A 1 87 ? 0.151 -10.990 5.249 1.00 91.75 87 TYR A O 1
ATOM 719 N N . LEU A 1 88 ? 1.964 -11.461 6.495 1.00 93.31 88 LEU A N 1
ATOM 720 C CA . LEU A 1 88 ? 1.373 -11.085 7.776 1.00 93.31 88 LEU A CA 1
ATOM 721 C C . LEU A 1 88 ? 0.862 -9.638 7.777 1.00 93.31 88 LEU A C 1
ATOM 723 O O . LEU A 1 88 ? -0.218 -9.374 8.299 1.00 93.31 88 LEU A O 1
ATOM 727 N N . TYR A 1 89 ? 1.590 -8.698 7.172 1.00 92.12 89 TYR A N 1
ATOM 728 C CA . TYR A 1 89 ? 1.152 -7.301 7.097 1.00 92.12 89 TYR A CA 1
ATOM 729 C C . TYR A 1 89 ? -0.121 -7.128 6.269 1.00 92.12 89 TYR A C 1
ATOM 731 O O . TYR A 1 89 ? -1.012 -6.386 6.685 1.00 92.12 89 TYR A O 1
ATOM 739 N N . GLY A 1 90 ? -0.249 -7.853 5.156 1.00 92.75 90 GLY A N 1
ATOM 740 C CA . GLY A 1 90 ? -1.478 -7.867 4.360 1.00 92.75 90 GLY A CA 1
ATOM 741 C C . GLY A 1 90 ? -2.678 -8.403 5.146 1.00 92.75 90 GLY A C 1
ATOM 742 O O . GLY A 1 90 ? -3.765 -7.824 5.089 1.00 92.75 90 GLY A O 1
ATOM 743 N N . LEU A 1 91 ? -2.476 -9.467 5.932 1.00 95.19 91 LEU A N 1
ATOM 744 C CA . LEU A 1 91 ? -3.514 -10.039 6.796 1.00 95.19 91 LEU A CA 1
ATOM 745 C C . LEU A 1 91 ? -3.911 -9.105 7.945 1.00 95.19 91 LEU A C 1
ATOM 747 O O . LEU A 1 91 ? -5.100 -8.933 8.207 1.00 95.19 91 LEU A O 1
ATOM 751 N N . ILE A 1 92 ? -2.939 -8.478 8.613 1.00 94.31 92 ILE A N 1
ATOM 752 C CA . ILE A 1 92 ? -3.207 -7.512 9.687 1.00 94.31 92 ILE A CA 1
ATOM 753 C C . ILE A 1 92 ? -3.978 -6.316 9.132 1.00 94.31 92 ILE A C 1
ATOM 755 O O . ILE A 1 92 ? -4.979 -5.918 9.719 1.00 94.31 92 ILE A O 1
ATOM 759 N N . ALA A 1 93 ? -3.572 -5.772 7.983 1.00 93.25 93 ALA A N 1
ATOM 760 C CA . ALA A 1 93 ? -4.300 -4.681 7.341 1.00 93.25 93 ALA A CA 1
ATOM 761 C C . ALA A 1 93 ? -5.752 -5.069 7.020 1.00 93.25 93 ALA A C 1
ATOM 763 O O . ALA A 1 93 ? -6.667 -4.271 7.232 1.00 93.25 93 ALA A O 1
ATOM 764 N N . LEU A 1 94 ? -5.978 -6.303 6.554 1.00 94.81 94 LEU A N 1
ATOM 765 C CA . LEU A 1 94 ? -7.319 -6.809 6.276 1.00 94.81 94 LEU A CA 1
ATOM 766 C C . LEU A 1 94 ? -8.143 -6.896 7.566 1.00 94.81 94 LEU A C 1
ATOM 768 O O . LEU A 1 94 ? -9.266 -6.395 7.612 1.00 94.81 94 LEU A O 1
ATOM 772 N N . LEU A 1 95 ? -7.567 -7.455 8.632 1.00 94.50 95 LEU A N 1
ATOM 773 C CA . LEU A 1 95 ? -8.208 -7.542 9.942 1.00 94.50 95 LEU A CA 1
ATOM 774 C C . LEU A 1 95 ? -8.584 -6.153 10.481 1.00 94.50 95 LEU A C 1
ATOM 776 O O . LEU A 1 95 ? -9.725 -5.942 10.893 1.00 94.50 95 LEU A O 1
ATOM 780 N N . LEU A 1 96 ? -7.664 -5.185 10.435 1.00 92.75 96 LEU A N 1
ATOM 781 C CA . LEU A 1 96 ? -7.914 -3.808 10.874 1.00 92.75 96 LEU A CA 1
ATOM 782 C C . LEU A 1 96 ? -9.013 -3.132 10.040 1.00 92.75 96 LEU A C 1
ATOM 784 O O . LEU A 1 96 ? -9.829 -2.402 10.591 1.00 92.75 96 LEU A O 1
ATOM 788 N N . SER A 1 97 ? -9.103 -3.424 8.738 1.00 91.94 97 SER A N 1
ATOM 789 C CA . SER A 1 97 ? -10.128 -2.831 7.865 1.00 91.94 97 SER A CA 1
ATOM 790 C C . SER A 1 97 ? -11.563 -3.268 8.199 1.00 91.94 97 SER A C 1
ATOM 792 O O . SER A 1 97 ? -12.505 -2.487 8.036 1.00 91.94 97 SER A O 1
ATOM 794 N N . VAL A 1 98 ? -11.734 -4.504 8.681 1.00 91.56 98 VAL A N 1
ATOM 795 C CA . VAL A 1 98 ? -13.046 -5.085 9.014 1.00 91.56 98 VAL A CA 1
ATOM 796 C C . VAL A 1 98 ? -13.415 -4.827 10.476 1.00 91.56 98 VAL A C 1
ATOM 798 O O . VAL A 1 98 ? -14.594 -4.702 10.812 1.00 91.56 98 VAL A O 1
ATOM 801 N N . THR A 1 99 ? -12.419 -4.712 11.352 1.00 88.19 99 THR A N 1
ATOM 802 C CA . THR A 1 99 ? -12.626 -4.507 12.787 1.00 88.19 99 THR A CA 1
ATOM 803 C C . THR A 1 99 ? -12.814 -3.030 13.153 1.00 88.19 99 THR A C 1
ATOM 805 O O . THR A 1 99 ? -12.428 -2.109 12.437 1.00 88.19 99 THR A O 1
ATOM 808 N N . GLY A 1 100 ? -13.439 -2.787 14.306 1.00 80.19 100 GLY A N 1
ATOM 809 C CA . GLY A 1 100 ? -13.550 -1.463 14.923 1.00 80.19 100 GLY A CA 1
ATOM 810 C C . GLY A 1 100 ? -12.365 -1.128 15.825 1.00 80.19 100 GLY A C 1
ATOM 811 O O . GLY A 1 100 ? -12.584 -0.550 16.881 1.00 80.19 100 GLY A O 1
ATOM 812 N N . ALA A 1 101 ? -11.138 -1.515 15.456 1.00 83.12 101 ALA A N 1
ATOM 813 C CA . ALA A 1 101 ? -9.958 -1.417 16.327 1.00 83.12 101 ALA A CA 1
ATOM 814 C C . ALA A 1 101 ? -9.575 0.024 16.727 1.00 83.12 101 ALA A C 1
ATOM 816 O O . ALA A 1 101 ? -8.750 0.221 17.613 1.00 83.12 101 ALA A O 1
ATOM 817 N N . ASN A 1 102 ? -10.190 1.035 16.110 1.00 82.69 102 ASN A N 1
ATOM 818 C CA . ASN A 1 102 ? -10.060 2.434 16.513 1.00 82.69 102 ASN A CA 1
ATOM 819 C C . ASN A 1 102 ? -10.992 2.855 17.656 1.00 82.69 102 ASN A C 1
ATOM 821 O O . ASN A 1 102 ? -10.890 3.984 18.131 1.00 82.69 102 ASN A O 1
ATOM 825 N N . ARG A 1 103 ? -11.948 2.009 18.047 1.00 81.94 103 ARG A N 1
ATOM 826 C CA . ARG A 1 103 ? -12.887 2.299 19.131 1.00 81.94 103 ARG A CA 1
ATOM 827 C C . ARG A 1 103 ? -12.358 1.651 20.393 1.00 81.94 103 ARG A C 1
ATOM 829 O O . ARG A 1 103 ? -12.141 0.444 20.415 1.00 81.94 103 ARG A O 1
ATOM 836 N N . LEU A 1 104 ? -12.155 2.464 21.427 1.00 73.75 104 LEU A N 1
ATOM 837 C CA . LEU A 1 104 ? -11.723 1.957 22.718 1.00 73.75 104 LEU A CA 1
ATOM 838 C C . LEU A 1 104 ? -12.877 1.155 23.334 1.00 73.75 104 LEU A C 1
ATOM 840 O O . LEU A 1 104 ? -12.727 -0.049 23.510 1.00 73.75 104 LEU A O 1
ATOM 844 N N . TRP A 1 105 ? -14.031 1.775 23.603 1.00 69.56 105 TRP A N 1
ATOM 845 C CA . TRP A 1 105 ? -15.205 1.131 24.217 1.00 69.56 105 TRP A CA 1
ATOM 846 C C . TRP A 1 105 ? -16.447 1.294 23.311 1.00 69.56 105 TRP A C 1
ATOM 848 O O . TRP A 1 105 ? -16.520 2.265 22.551 1.00 69.56 105 TRP A O 1
ATOM 858 N N . TYR A 1 106 ? -17.361 0.311 23.343 1.00 52.09 106 TYR A N 1
ATOM 859 C CA . TYR A 1 106 ? -18.660 0.351 22.646 1.00 52.09 106 TYR A CA 1
ATOM 860 C C . TYR A 1 106 ? -19.561 1.458 23.192 1.00 52.09 106 TYR A C 1
ATOM 862 O O . TYR A 1 106 ? -19.557 1.648 24.429 1.00 52.09 106 TYR A O 1
#

Mean predicted aligned error: 4.54 Å

Nearest PDB structures (foldseek):
  4l5g-assembly2_B  TM=4.318E-01  e=8.185E+00  Thermus thermophilus HB8